Protein AF-A0AAP4R5R5-F1 (afdb_monomer_lite)

Radius of gyration: 29.79 Å; chains: 1; bounding box: 71×61×52 Å

Structure (mmCIF, N/CA/C/O backbone):
data_AF-A0AAP4R5R5-F1
#
_entry.id   AF-A0AAP4R5R5-F1
#
loop_
_atom_site.group_PDB
_atom_site.id
_atom_site.type_symbol
_atom_site.label_atom_id
_atom_site.label_alt_id
_atom_site.label_comp_id
_atom_site.label_asym_id
_atom_site.label_entity_id
_atom_site.label_seq_id
_atom_site.pdbx_PDB_ins_code
_atom_site.Cartn_x
_atom_site.Cartn_y
_atom_site.Cartn_z
_atom_site.occupancy
_atom_site.B_iso_or_equiv
_atom_site.auth_seq_id
_atom_site.auth_comp_id
_atom_site.auth_asym_id
_atom_site.auth_atom_id
_atom_site.pdbx_PDB_model_num
ATOM 1 N N . MET A 1 1 ? 55.656 46.951 34.287 1.00 38.31 1 MET A N 1
ATOM 2 C CA . MET A 1 1 ? 54.224 46.730 33.989 1.00 38.31 1 MET A CA 1
ATOM 3 C C . MET A 1 1 ? 54.117 46.378 32.509 1.00 38.31 1 MET A C 1
ATOM 5 O O . MET A 1 1 ? 54.211 47.266 31.673 1.00 38.31 1 MET A O 1
ATOM 9 N N . LEU A 1 2 ? 54.107 45.083 32.179 1.00 35.69 2 LEU A N 1
ATOM 10 C CA . LEU A 1 2 ? 54.197 44.587 30.799 1.00 35.69 2 LEU A CA 1
ATOM 11 C C . LEU A 1 2 ? 52.818 44.633 30.130 1.00 35.69 2 LEU A C 1
ATOM 13 O O . LEU A 1 2 ? 51.848 44.110 30.672 1.00 35.69 2 LEU A O 1
ATOM 17 N N . ARG A 1 3 ? 52.743 45.271 28.960 1.00 40.34 3 ARG A N 1
ATOM 18 C CA . ARG A 1 3 ? 51.546 45.372 28.121 1.00 40.34 3 ARG A CA 1
ATOM 19 C C . ARG A 1 3 ? 51.695 44.371 26.969 1.00 40.34 3 ARG A C 1
ATOM 21 O O . ARG A 1 3 ? 52.475 44.616 26.060 1.00 40.34 3 ARG A O 1
ATOM 28 N N . PHE A 1 4 ? 50.962 43.262 27.015 1.00 51.53 4 PHE A N 1
ATOM 29 C CA . PHE A 1 4 ? 50.678 42.433 25.834 1.00 51.53 4 PHE A CA 1
ATOM 30 C C . PHE A 1 4 ? 49.402 42.964 25.166 1.00 51.53 4 PHE A C 1
ATOM 32 O O . PHE A 1 4 ? 48.465 43.322 25.887 1.00 51.53 4 PHE A O 1
ATOM 39 N N . PRO A 1 5 ? 49.346 43.055 23.822 1.00 48.19 5 PRO A N 1
ATOM 40 C CA . PRO A 1 5 ? 48.395 42.183 23.121 1.00 48.19 5 PRO A CA 1
ATOM 41 C C . PRO A 1 5 ? 48.791 41.848 21.662 1.00 48.19 5 PRO A C 1
ATOM 43 O O . PRO A 1 5 ? 48.679 42.686 20.777 1.00 48.19 5 PRO A O 1
ATOM 46 N N . GLU A 1 6 ? 49.104 40.581 21.386 1.00 55.53 6 GLU A N 1
ATOM 47 C CA . GLU A 1 6 ? 49.199 39.996 20.031 1.00 55.53 6 GLU A CA 1
ATOM 48 C C . GLU A 1 6 ? 48.144 38.877 19.893 1.00 55.53 6 GLU A C 1
ATOM 50 O O . GLU A 1 6 ? 48.441 37.727 19.595 1.00 55.53 6 GLU A O 1
ATOM 55 N N . TYR A 1 7 ? 46.879 39.178 20.213 1.00 48.09 7 TYR A N 1
ATOM 56 C CA . TYR A 1 7 ? 45.792 38.177 20.187 1.00 48.09 7 TYR A CA 1
ATOM 57 C C . TYR A 1 7 ? 44.825 38.336 19.002 1.00 48.09 7 TYR A C 1
ATOM 59 O O . TYR A 1 7 ? 43.918 37.524 18.820 1.00 48.09 7 TYR A O 1
ATOM 67 N N . ARG A 1 8 ? 44.989 39.376 18.171 1.00 53.00 8 ARG A N 1
A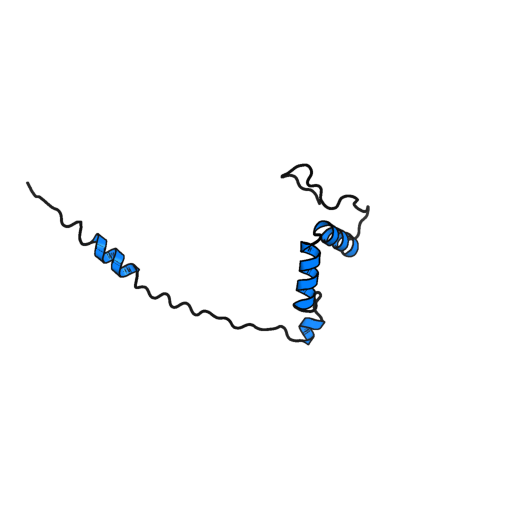TOM 68 C CA . ARG A 1 8 ? 44.029 39.694 17.097 1.00 53.00 8 ARG A CA 1
ATOM 69 C C . ARG A 1 8 ? 44.373 39.061 15.740 1.00 53.00 8 ARG A C 1
ATOM 71 O O . ARG A 1 8 ? 43.459 38.852 14.949 1.00 53.00 8 ARG A O 1
ATOM 78 N N . GLN A 1 9 ? 45.633 38.711 15.474 1.00 51.59 9 GLN A N 1
ATOM 79 C CA . GLN A 1 9 ? 46.047 38.204 14.155 1.00 51.59 9 GLN A CA 1
ATOM 80 C C . GLN A 1 9 ? 45.864 36.681 14.000 1.00 51.59 9 GLN A C 1
ATOM 82 O O . GLN A 1 9 ? 45.291 36.232 13.010 1.00 51.59 9 GLN A O 1
ATOM 87 N N . ALA A 1 10 ? 46.172 35.885 15.031 1.00 50.88 10 ALA A N 1
ATOM 88 C CA . ALA A 1 10 ? 46.074 34.417 14.970 1.00 50.88 10 ALA A CA 1
ATOM 89 C C . ALA A 1 10 ? 44.638 33.862 14.810 1.00 50.88 10 ALA A C 1
ATOM 91 O O . ALA A 1 10 ? 44.448 32.707 14.422 1.00 50.88 10 ALA A O 1
ATOM 92 N N . SER A 1 11 ? 43.614 34.664 15.126 1.00 51.91 11 SER A N 1
ATOM 93 C CA . SER A 1 11 ? 42.205 34.261 14.985 1.00 51.91 11 SER A CA 1
ATOM 94 C C . SER A 1 11 ? 41.670 34.412 13.556 1.00 51.91 11 SER A C 1
ATOM 96 O O . SER A 1 11 ? 40.666 33.782 13.226 1.00 51.91 11 SER A O 1
ATOM 98 N N . GLN A 1 12 ? 42.320 35.222 12.712 1.00 48.91 12 GLN A N 1
ATOM 99 C CA . GLN A 1 12 ? 41.898 35.439 11.323 1.00 48.91 12 GLN A CA 1
ATOM 100 C C . GLN A 1 12 ? 42.516 34.394 10.376 1.00 48.91 12 GLN A C 1
ATOM 102 O O . GLN A 1 12 ? 41.798 33.803 9.576 1.00 48.91 12 GLN A O 1
ATOM 107 N N . GLU A 1 13 ? 43.790 34.027 10.561 1.00 50.84 13 GLU A N 1
ATOM 108 C CA . GLU A 1 13 ? 44.463 32.996 9.741 1.00 50.84 13 GLU A CA 1
ATOM 109 C C . GLU A 1 13 ? 43.831 31.596 9.856 1.00 50.84 13 GLU A C 1
ATOM 111 O O . GLU A 1 13 ? 43.757 30.842 8.880 1.00 50.84 13 GLU A O 1
ATOM 116 N N . ARG A 1 14 ? 43.305 31.237 11.038 1.00 54.72 14 ARG A N 1
ATOM 117 C CA . ARG A 1 14 ? 42.621 29.945 11.239 1.00 54.72 14 ARG A CA 1
ATOM 118 C C . ARG A 1 14 ? 41.263 29.863 10.542 1.00 54.72 14 ARG A C 1
ATOM 120 O O . ARG A 1 14 ? 40.800 28.756 10.272 1.00 54.72 14 ARG A O 1
ATOM 127 N N . LYS A 1 15 ? 40.614 31.002 10.276 1.00 48.22 15 LYS A N 1
ATOM 128 C CA . LYS A 1 15 ? 39.341 31.041 9.542 1.00 48.22 15 LYS A CA 1
ATOM 129 C C . LYS A 1 15 ? 39.561 30.906 8.038 1.00 48.22 15 LYS A C 1
ATOM 131 O O . LYS A 1 15 ? 38.838 30.139 7.410 1.00 48.22 15 LYS A O 1
ATOM 136 N N . GLU A 1 16 ? 40.600 31.544 7.503 1.00 50.59 16 GLU A N 1
ATOM 137 C CA . GLU A 1 16 ? 40.958 31.470 6.079 1.00 50.59 16 GLU A CA 1
ATOM 138 C C . GLU A 1 16 ? 41.333 30.035 5.656 1.00 50.59 16 GLU A C 1
ATOM 140 O O . GLU A 1 16 ? 40.881 29.528 4.632 1.00 50.59 16 GLU A O 1
ATOM 145 N N . THR A 1 17 ? 42.080 29.321 6.507 1.00 49.84 17 THR A N 1
ATOM 146 C CA . THR A 1 17 ? 42.596 27.972 6.197 1.00 49.84 17 THR A CA 1
ATOM 147 C C . THR A 1 17 ? 41.502 26.889 6.165 1.00 49.84 17 THR A C 1
ATOM 149 O O . THR A 1 17 ? 41.691 25.827 5.576 1.00 49.84 17 THR A O 1
ATOM 152 N N . ARG A 1 18 ? 40.333 27.122 6.784 1.00 57.81 18 ARG A N 1
ATOM 153 C CA . ARG A 1 18 ? 39.244 26.126 6.830 1.00 57.81 18 ARG A CA 1
ATOM 154 C C . ARG A 1 18 ? 38.313 26.189 5.614 1.00 57.81 18 ARG A C 1
ATOM 156 O O . ARG A 1 18 ? 37.624 25.209 5.350 1.00 57.81 18 ARG A O 1
ATOM 163 N N . LEU A 1 19 ? 38.301 27.301 4.876 1.00 57.19 19 LEU A N 1
ATOM 164 C CA . LEU A 1 19 ? 37.422 27.501 3.715 1.00 57.19 19 LEU A CA 1
ATOM 165 C C . LEU A 1 19 ? 37.955 26.858 2.422 1.00 57.19 19 LEU A C 1
ATOM 167 O O . LEU A 1 19 ? 37.201 26.712 1.468 1.00 57.19 19 LEU A O 1
ATOM 171 N N . SER A 1 20 ? 39.222 26.431 2.390 1.00 57.41 20 SER A N 1
ATOM 172 C CA . SER A 1 20 ? 39.873 25.863 1.198 1.00 57.41 20 SER A CA 1
ATOM 173 C C . SER A 1 20 ? 40.065 24.343 1.238 1.00 57.41 20 SER A C 1
ATOM 175 O O . SER A 1 20 ? 40.782 23.784 0.406 1.00 57.41 20 SER A O 1
ATOM 177 N N . LYS A 1 21 ? 39.404 23.632 2.162 1.00 58.44 21 LYS A N 1
ATOM 178 C CA . LYS A 1 21 ? 39.322 22.170 2.085 1.00 58.44 21 LYS A CA 1
ATOM 179 C C . LYS A 1 21 ? 38.330 21.810 0.977 1.00 58.44 21 LYS A C 1
ATOM 181 O O . LYS A 1 21 ? 37.130 21.759 1.205 1.00 58.44 21 LYS A O 1
ATOM 186 N N . ILE A 1 22 ? 38.846 21.641 -0.237 1.00 62.38 22 ILE A N 1
ATOM 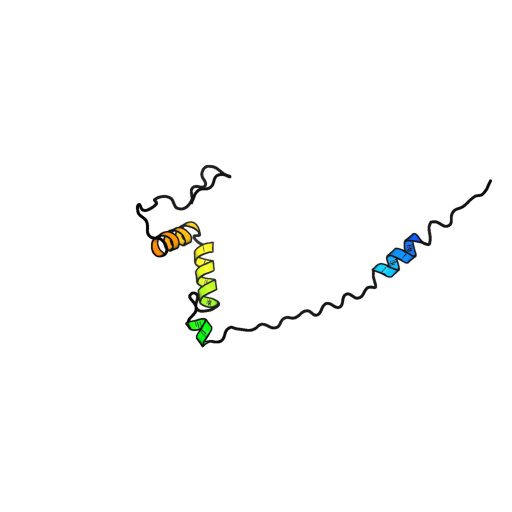187 C CA . ILE A 1 22 ? 38.095 21.237 -1.430 1.00 62.38 22 ILE A CA 1
ATOM 188 C C . ILE A 1 22 ? 37.419 19.887 -1.149 1.00 62.38 22 ILE A C 1
ATOM 190 O O . ILE A 1 22 ? 38.060 18.838 -1.203 1.00 62.38 22 ILE A O 1
ATOM 194 N N . GLU A 1 23 ? 36.124 19.903 -0.846 1.00 66.06 23 GLU A N 1
ATOM 195 C CA . GLU A 1 23 ? 35.287 18.703 -0.839 1.00 66.06 23 GLU A CA 1
ATOM 196 C C . GLU A 1 23 ? 34.770 18.481 -2.263 1.00 66.06 23 GLU A C 1
ATOM 198 O O . GLU A 1 23 ? 33.671 18.882 -2.635 1.00 66.06 23 GLU A O 1
ATOM 203 N N . SER A 1 24 ? 35.613 17.879 -3.103 1.00 65.94 24 SER A N 1
ATOM 204 C CA . SER A 1 24 ? 35.174 17.345 -4.393 1.00 65.94 24 SER A CA 1
ATOM 205 C C . SER A 1 24 ? 34.418 16.044 -4.132 1.00 65.94 24 SER A C 1
ATOM 207 O O . SER A 1 24 ? 35.017 14.975 -4.018 1.00 65.94 24 SER A O 1
ATOM 209 N N . VAL A 1 25 ? 33.100 16.138 -3.961 1.00 71.50 25 VAL A N 1
ATOM 210 C CA . VAL A 1 25 ? 32.222 14.967 -3.874 1.00 71.50 25 VAL A CA 1
ATOM 211 C C . VAL A 1 25 ? 31.728 14.649 -5.284 1.00 71.50 25 VAL A C 1
ATOM 213 O O . VAL A 1 25 ? 31.060 15.464 -5.925 1.00 71.50 25 VAL A O 1
ATOM 216 N N . LEU A 1 26 ? 32.076 13.464 -5.790 1.00 80.94 26 LEU A N 1
ATOM 217 C CA . LEU A 1 26 ? 31.540 12.950 -7.050 1.00 80.94 26 LEU A CA 1
ATOM 218 C C . LEU A 1 26 ? 30.022 12.773 -6.919 1.00 80.94 26 LEU A C 1
ATOM 220 O O . LEU A 1 26 ? 29.551 12.018 -6.072 1.00 80.94 26 LEU A O 1
ATOM 224 N N . HIS A 1 27 ? 29.266 13.469 -7.769 1.00 76.56 27 HIS A N 1
ATOM 225 C CA . HIS A 1 27 ? 27.817 13.317 -7.865 1.00 76.56 27 HIS A CA 1
ATOM 226 C C . HIS A 1 27 ? 27.500 12.243 -8.909 1.00 76.56 27 HIS A C 1
ATOM 228 O O . HIS A 1 27 ? 27.517 12.485 -10.114 1.00 76.56 27 HIS A O 1
ATOM 234 N N . GLU A 1 28 ? 27.254 11.033 -8.427 1.00 82.19 28 GLU A N 1
ATOM 235 C CA . GLU A 1 28 ? 26.871 9.875 -9.230 1.00 82.19 28 GLU A CA 1
ATOM 236 C C . GLU A 1 28 ? 25.360 9.914 -9.536 1.00 82.19 28 GLU A C 1
ATOM 238 O O . GLU A 1 28 ? 24.544 9.789 -8.627 1.00 82.19 28 GLU A O 1
ATOM 243 N N . THR A 1 29 ? 24.974 10.063 -10.810 1.00 89.44 29 THR A N 1
ATOM 244 C CA . THR A 1 29 ? 23.558 10.129 -11.249 1.00 89.44 29 THR A CA 1
ATOM 245 C C . THR A 1 29 ? 23.093 8.906 -12.043 1.00 89.44 29 THR A C 1
ATOM 247 O O . THR A 1 29 ? 21.995 8.908 -12.605 1.00 89.44 29 THR A O 1
ATOM 250 N N . ARG A 1 30 ? 23.919 7.854 -12.124 1.00 93.25 30 ARG A N 1
ATOM 251 C CA . ARG A 1 30 ? 23.588 6.642 -12.884 1.00 93.25 30 ARG A CA 1
ATOM 252 C C . ARG A 1 30 ? 22.338 5.974 -12.309 1.00 93.25 30 ARG A C 1
ATOM 254 O O . ARG A 1 30 ? 22.253 5.718 -11.113 1.00 93.25 30 ARG A O 1
ATOM 261 N N . GLN A 1 31 ? 21.392 5.664 -13.189 1.00 89.88 31 GLN A N 1
ATOM 262 C CA . GLN A 1 31 ? 20.187 4.906 -12.872 1.00 89.88 31 GLN A CA 1
ATOM 263 C C . GLN A 1 31 ? 20.269 3.540 -13.547 1.00 89.88 31 GLN A C 1
ATOM 265 O O . GLN A 1 31 ? 20.654 3.440 -14.712 1.00 89.88 31 GLN A O 1
ATOM 270 N N . PH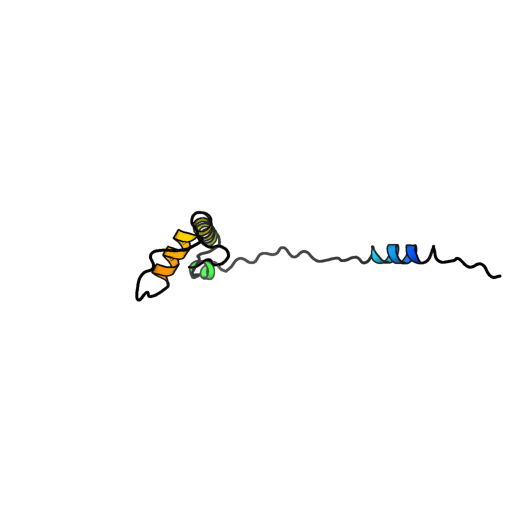E A 1 32 ? 19.892 2.496 -12.817 1.00 90.50 32 PHE A N 1
ATOM 271 C CA . PHE A 1 32 ? 19.878 1.125 -13.312 1.00 90.50 32 PHE A CA 1
ATOM 272 C C . PHE A 1 32 ? 18.447 0.608 -13.244 1.00 90.50 32 PHE A C 1
ATOM 274 O O . PHE A 1 32 ? 17.938 0.316 -12.163 1.00 90.50 32 PHE A O 1
ATOM 281 N N . ALA A 1 33 ? 17.783 0.545 -14.397 1.00 90.62 33 ALA A N 1
ATOM 282 C CA . ALA A 1 33 ? 16.441 -0.011 -14.479 1.00 90.62 33 ALA A CA 1
ATOM 283 C C . ALA A 1 33 ? 16.473 -1.527 -14.212 1.00 90.62 33 ALA A C 1
ATOM 285 O O . ALA A 1 33 ? 17.442 -2.194 -14.600 1.00 90.62 33 ALA A O 1
ATOM 286 N N . PRO A 1 34 ? 15.433 -2.089 -13.570 1.00 92.19 34 PRO A N 1
ATOM 287 C CA . PRO A 1 34 ? 15.311 -3.533 -13.451 1.00 92.19 34 PRO A CA 1
ATOM 288 C C . PRO A 1 34 ? 15.225 -4.174 -14.849 1.00 92.19 34 PRO A C 1
ATOM 290 O O . PRO A 1 34 ? 14.682 -3.571 -15.776 1.00 92.19 34 PRO A O 1
ATOM 293 N N . PRO A 1 35 ? 15.730 -5.406 -15.031 1.00 94.88 35 PRO A N 1
ATOM 294 C CA . PRO A 1 35 ? 15.501 -6.152 -16.263 1.00 94.88 35 PRO A CA 1
ATOM 295 C C . PRO A 1 35 ? 13.999 -6.331 -16.527 1.00 94.88 35 PRO A C 1
ATOM 297 O O . PRO A 1 35 ? 13.246 -6.626 -15.600 1.00 94.88 35 PRO A O 1
ATOM 300 N N . ALA A 1 36 ? 13.569 -6.248 -17.790 1.00 93.69 36 ALA A N 1
ATOM 301 C CA . ALA A 1 36 ? 12.147 -6.292 -18.157 1.00 93.69 36 ALA A CA 1
ATOM 302 C C . ALA A 1 36 ? 11.407 -7.543 -17.640 1.00 93.69 36 ALA A C 1
ATOM 304 O O 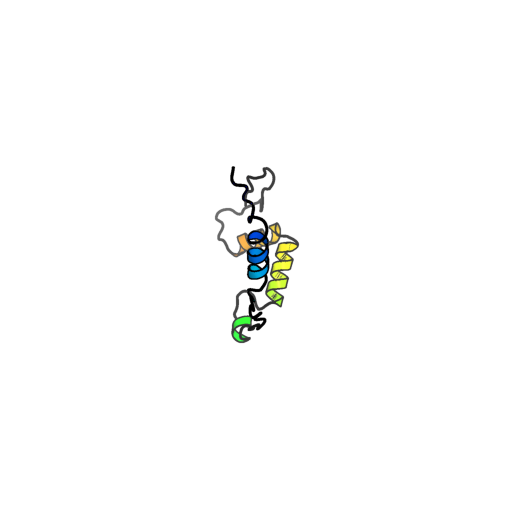. ALA A 1 36 ? 10.260 -7.458 -17.212 1.00 93.69 36 ALA A O 1
ATOM 305 N N . ALA A 1 37 ? 12.072 -8.703 -17.627 1.00 94.50 37 ALA A N 1
ATOM 306 C CA . ALA A 1 37 ? 11.493 -9.934 -17.086 1.00 94.50 37 ALA A CA 1
ATOM 307 C C . ALA A 1 37 ? 11.217 -9.839 -15.574 1.00 94.50 37 ALA A C 1
ATOM 309 O O . ALA A 1 37 ? 10.208 -10.350 -15.095 1.00 94.50 37 ALA A O 1
ATOM 310 N N . LEU A 1 38 ? 12.096 -9.163 -14.827 1.00 93.88 38 LEU A N 1
ATOM 311 C CA . LEU A 1 38 ? 11.921 -8.940 -13.394 1.00 93.88 38 LEU A CA 1
ATOM 312 C C . LEU A 1 38 ? 10.820 -7.911 -13.128 1.00 93.88 38 LEU A C 1
ATOM 314 O O . LEU A 1 38 ? 10.023 -8.102 -12.218 1.00 93.88 38 LEU A O 1
ATOM 318 N N . GLU A 1 39 ? 10.740 -6.859 -13.944 1.00 94.88 39 GLU A N 1
ATOM 319 C CA . GLU A 1 39 ? 9.665 -5.866 -13.861 1.00 94.88 39 GLU A CA 1
ATOM 320 C C . GLU A 1 39 ? 8.284 -6.504 -14.065 1.00 94.88 39 GLU A C 1
ATOM 322 O O . GLU A 1 39 ? 7.363 -6.229 -13.304 1.00 94.88 39 GLU A O 1
ATOM 327 N N . GLN A 1 40 ? 8.141 -7.403 -15.039 1.00 93.06 40 GLN A N 1
ATOM 328 C CA . GLN A 1 40 ? 6.869 -8.080 -15.318 1.00 93.06 40 GLN A CA 1
ATOM 329 C C . GLN A 1 40 ? 6.467 -9.082 -14.229 1.00 93.06 40 GLN A C 1
ATOM 331 O O . GLN A 1 40 ? 5.279 -9.240 -13.960 1.00 93.06 40 GLN A O 1
ATOM 336 N N . ALA A 1 41 ? 7.438 -9.755 -13.606 1.00 94.75 41 ALA A N 1
ATOM 337 C CA . ALA A 1 41 ? 7.192 -10.762 -12.573 1.00 94.75 41 ALA A CA 1
ATOM 338 C C . ALA A 1 41 ? 7.030 -10.177 -11.156 1.00 94.75 41 ALA A C 1
ATOM 340 O O . ALA A 1 41 ? 6.671 -10.905 -10.230 1.00 94.75 41 ALA A O 1
ATOM 341 N N . ALA A 1 42 ? 7.324 -8.891 -10.962 1.00 95.31 42 ALA A N 1
ATOM 342 C CA . ALA A 1 42 ? 7.183 -8.232 -9.672 1.00 95.31 42 ALA A CA 1
ATOM 343 C C . ALA A 1 42 ? 5.706 -8.045 -9.289 1.00 95.31 42 ALA A C 1
ATOM 345 O O . ALA A 1 42 ? 4.854 -7.811 -10.143 1.00 95.31 42 ALA A O 1
ATOM 346 N N . THR A 1 43 ? 5.417 -8.047 -7.983 1.00 95.12 43 THR A N 1
ATOM 347 C CA . THR A 1 43 ? 4.083 -7.732 -7.434 1.00 95.12 43 THR A CA 1
ATOM 348 C C . THR A 1 43 ? 3.562 -6.375 -7.909 1.00 95.12 43 THR A C 1
ATOM 350 O O . THR A 1 43 ? 2.363 -6.194 -8.090 1.00 95.12 43 THR A O 1
ATOM 353 N N . ILE A 1 44 ? 4.470 -5.419 -8.113 1.00 95.50 44 ILE A N 1
ATOM 354 C CA . ILE A 1 44 ? 4.173 -4.121 -8.707 1.00 95.50 44 ILE A CA 1
ATOM 355 C C . ILE A 1 44 ? 4.965 -4.044 -10.007 1.00 95.50 44 ILE A C 1
ATOM 357 O O . ILE A 1 44 ? 6.193 -3.932 -9.980 1.00 95.50 44 ILE A O 1
ATOM 361 N N . SER A 1 45 ? 4.261 -4.123 -11.135 1.00 95.12 45 SER A N 1
ATOM 362 C CA . SER A 1 45 ? 4.870 -4.212 -12.463 1.00 95.12 45 SER A CA 1
ATOM 363 C C . SER A 1 45 ? 5.399 -2.858 -12.943 1.00 95.12 45 SER A C 1
ATOM 365 O O . SER A 1 45 ? 4.800 -2.187 -13.785 1.00 95.12 45 SER A O 1
ATOM 367 N N . GLY A 1 46 ? 6.518 -2.436 -12.360 1.00 94.12 46 GLY A N 1
ATOM 368 C CA . GLY A 1 46 ? 7.252 -1.244 -12.766 1.00 94.12 46 GLY A CA 1
ATOM 369 C C . GLY A 1 46 ? 6.720 0.076 -12.217 1.00 94.12 46 GLY A C 1
ATOM 370 O O . GLY A 1 46 ? 5.773 0.152 -11.429 1.00 94.12 46 GLY A O 1
ATOM 371 N N . MET A 1 47 ? 7.368 1.159 -12.648 1.00 94.44 47 MET A N 1
ATOM 372 C CA . MET A 1 47 ? 7.069 2.508 -12.160 1.00 94.44 47 MET A CA 1
ATOM 373 C C . MET A 1 47 ? 5.657 3.008 -12.492 1.00 94.44 47 MET A C 1
ATOM 375 O O . MET A 1 47 ? 5.092 3.697 -11.643 1.00 94.44 47 MET A O 1
ATOM 379 N N . PRO A 1 48 ? 5.051 2.704 -13.659 1.00 95.00 48 PRO A N 1
ATOM 380 C CA . PRO A 1 48 ? 3.667 3.096 -13.920 1.00 95.00 48 PRO A CA 1
ATOM 381 C C . PRO A 1 48 ? 2.684 2.474 -12.920 1.00 95.00 48 PRO A C 1
ATOM 383 O O . PRO A 1 48 ? 1.859 3.193 -12.359 1.00 95.00 48 PRO A O 1
ATOM 386 N N . ALA A 1 49 ? 2.822 1.173 -12.634 1.00 95.88 49 ALA A N 1
ATOM 387 C CA . ALA A 1 49 ? 1.985 0.475 -11.659 1.00 95.88 49 ALA A CA 1
ATOM 388 C C . ALA A 1 49 ? 2.191 1.025 -10.240 1.00 95.88 49 ALA A C 1
ATOM 390 O O . ALA A 1 49 ? 1.223 1.290 -9.533 1.00 95.88 49 ALA A O 1
ATOM 391 N N . TYR A 1 50 ? 3.445 1.284 -9.853 1.00 96.44 50 TYR A N 1
ATOM 392 C CA . TYR A 1 50 ? 3.759 1.921 -8.573 1.00 96.44 50 TYR A CA 1
ATOM 393 C C . TYR A 1 50 ? 3.099 3.297 -8.434 1.00 96.44 50 TYR A C 1
ATOM 395 O O . TYR A 1 50 ? 2.490 3.587 -7.410 1.00 96.44 50 TYR A O 1
ATOM 403 N N . ARG A 1 51 ? 3.197 4.150 -9.462 1.00 97.75 51 ARG A N 1
ATOM 404 C CA . ARG A 1 51 ? 2.603 5.495 -9.427 1.00 97.75 51 ARG A CA 1
ATOM 405 C C . ARG A 1 51 ? 1.083 5.442 -9.333 1.00 97.75 51 ARG A C 1
ATOM 407 O O . ARG A 1 51 ? 0.516 6.252 -8.614 1.00 97.75 51 ARG A O 1
ATOM 414 N N . ALA A 1 52 ? 0.442 4.500 -10.024 1.00 96.69 52 ALA A N 1
ATOM 415 C CA . ALA A 1 52 ? -0.997 4.291 -9.911 1.00 96.69 52 ALA A CA 1
ATOM 416 C C . ALA A 1 52 ? -1.397 3.861 -8.489 1.00 96.69 52 ALA A C 1
ATOM 418 O O . ALA A 1 52 ? -2.315 4.442 -7.920 1.00 96.69 52 ALA A O 1
ATOM 419 N N . LEU A 1 53 ? -0.661 2.916 -7.892 1.00 96.75 53 LEU A N 1
ATOM 420 C CA . LEU A 1 53 ? -0.886 2.460 -6.516 1.00 96.75 53 LEU A CA 1
ATOM 421 C C . LEU A 1 53 ? -0.681 3.589 -5.493 1.00 96.75 53 LEU A C 1
ATOM 423 O O . LEU A 1 53 ? -1.481 3.759 -4.580 1.00 96.75 53 LEU A O 1
ATOM 427 N N . ALA A 1 54 ? 0.378 4.385 -5.657 1.00 97.44 54 ALA A N 1
ATOM 428 C CA . ALA A 1 54 ? 0.650 5.531 -4.796 1.00 97.44 54 ALA A CA 1
ATOM 429 C C . ALA A 1 54 ? -0.439 6.607 -4.926 1.00 97.44 54 ALA A C 1
ATOM 431 O O . ALA A 1 54 ? -0.877 7.152 -3.920 1.00 97.44 54 ALA A O 1
ATOM 432 N N . ALA A 1 55 ? -0.915 6.870 -6.146 1.00 97.62 55 ALA A N 1
ATOM 433 C CA . ALA A 1 55 ? -2.010 7.805 -6.376 1.00 97.62 55 ALA A CA 1
ATOM 434 C C . ALA A 1 55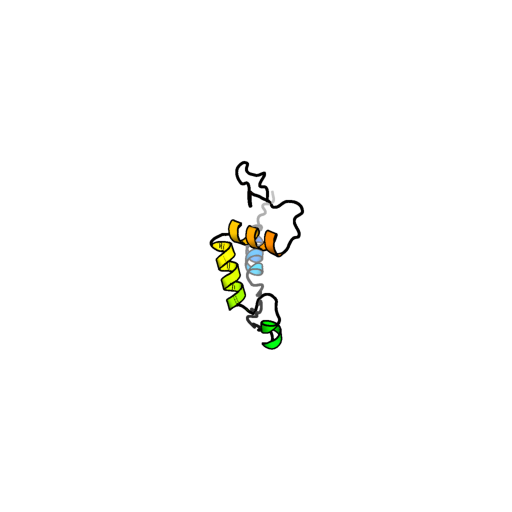 ? -3.336 7.312 -5.771 1.00 97.62 55 ALA A C 1
ATOM 436 O O . ALA A 1 55 ? -4.105 8.127 -5.275 1.00 97.62 55 ALA A O 1
ATOM 437 N N . GLU A 1 56 ? -3.619 6.005 -5.784 1.00 96.31 56 GLU A N 1
ATOM 438 C CA . GLU A 1 56 ? -4.771 5.436 -5.065 1.00 96.31 56 GLU A CA 1
ATOM 439 C C . GLU A 1 56 ? -4.673 5.748 -3.566 1.00 96.31 56 GLU A C 1
ATOM 441 O O . GLU A 1 56 ? -5.598 6.326 -3.001 1.00 96.31 56 GLU A O 1
ATOM 446 N N . ALA A 1 57 ? -3.526 5.441 -2.954 1.00 96.88 57 ALA A N 1
ATOM 447 C CA . ALA A 1 57 ? -3.296 5.677 -1.532 1.00 96.88 57 ALA A CA 1
ATOM 448 C C . ALA A 1 57 ? -3.338 7.165 -1.152 1.00 96.88 57 ALA A C 1
ATOM 450 O O . ALA A 1 57 ? -3.800 7.503 -0.070 1.00 96.88 57 ALA A O 1
ATOM 451 N N . GLU A 1 58 ? -2.863 8.062 -2.017 1.00 97.25 58 GLU A N 1
ATOM 452 C CA . GLU A 1 58 ? -2.873 9.503 -1.747 1.00 97.25 58 GLU A CA 1
ATOM 453 C C . GLU A 1 58 ? -4.271 10.121 -1.892 1.00 97.25 58 GLU A C 1
ATOM 455 O O . GLU A 1 58 ? -4.619 11.036 -1.149 1.00 97.25 58 GLU A O 1
ATOM 460 N N . ASN A 1 59 ? -5.092 9.602 -2.811 1.00 97.25 59 ASN A N 1
ATOM 461 C CA . ASN A 1 59 ? -6.460 10.080 -3.007 1.00 97.25 59 ASN A CA 1
ATOM 462 C C . ASN A 1 59 ? -7.440 9.545 -1.949 1.00 97.25 59 ASN A C 1
ATOM 464 O O . ASN A 1 59 ? -8.350 10.271 -1.553 1.00 97.25 59 ASN A O 1
ATOM 468 N N . ASP A 1 60 ? -7.284 8.289 -1.519 1.00 96.94 60 ASP A N 1
ATOM 469 C CA . ASP A 1 60 ? -8.145 7.640 -0.523 1.00 96.94 60 ASP A CA 1
ATOM 470 C C . ASP A 1 60 ? -7.344 6.622 0.302 1.00 96.94 60 ASP A C 1
ATOM 472 O O . ASP A 1 60 ? -7.338 5.415 0.041 1.00 96.94 60 ASP A O 1
ATOM 476 N N . TYR A 1 61 ? -6.634 7.125 1.310 1.00 95.75 61 TYR A N 1
ATOM 477 C CA . TYR A 1 61 ? -5.750 6.303 2.130 1.00 95.75 61 TYR A CA 1
ATOM 478 C C . TYR A 1 61 ? -6.524 5.298 3.003 1.00 95.75 61 TYR A C 1
ATOM 480 O O . TYR A 1 61 ? -6.053 4.177 3.208 1.00 95.75 61 TYR A O 1
ATOM 488 N N . GLU A 1 62 ? -7.717 5.657 3.491 1.00 96.31 62 GLU A N 1
ATOM 489 C CA . GLU A 1 62 ? -8.572 4.736 4.243 1.00 96.31 62 GLU A CA 1
ATOM 490 C C . GLU A 1 62 ? -9.091 3.623 3.328 1.00 96.31 62 GLU A C 1
ATOM 492 O O . GLU A 1 62 ? -8.922 2.442 3.633 1.00 96.31 62 GLU A O 1
ATOM 497 N N . GLY A 1 63 ? -9.664 3.959 2.170 1.00 97.06 63 GLY A N 1
ATOM 498 C CA . GLY A 1 63 ? -10.140 2.967 1.206 1.00 97.06 63 GLY A CA 1
ATOM 499 C C . GLY A 1 63 ? -9.033 2.021 0.743 1.00 97.06 63 GLY A C 1
ATOM 500 O O . GLY A 1 63 ? -9.235 0.801 0.718 1.00 97.06 63 GLY A O 1
ATOM 501 N N . PHE A 1 64 ? -7.843 2.563 0.474 1.00 97.62 64 PHE A N 1
ATOM 502 C CA . PHE A 1 64 ? -6.647 1.801 0.124 1.00 97.62 64 PHE A CA 1
ATOM 503 C C . PHE A 1 64 ? -6.299 0.750 1.187 1.00 97.62 64 PHE A C 1
ATOM 505 O O . PHE A 1 64 ? -6.211 -0.447 0.885 1.00 97.62 64 PHE A O 1
ATOM 512 N N . TRP A 1 65 ? -6.154 1.163 2.451 1.00 97.19 65 TRP A N 1
ATOM 513 C CA . TRP A 1 65 ? -5.814 0.235 3.532 1.00 97.19 65 TRP A CA 1
ATOM 514 C C . TRP A 1 65 ? -6.947 -0.737 3.845 1.00 97.19 65 TRP A C 1
ATOM 516 O O . TRP A 1 65 ? -6.689 -1.917 4.081 1.00 97.19 65 TRP A O 1
ATOM 526 N N . ALA A 1 66 ? -8.203 -0.295 3.779 1.00 97.50 66 ALA A N 1
ATOM 527 C CA . ALA A 1 66 ? -9.359 -1.154 3.992 1.00 97.50 66 ALA A CA 1
ATOM 528 C C . ALA A 1 66 ? -9.440 -2.279 2.955 1.00 97.50 66 ALA A C 1
ATOM 530 O O . ALA A 1 66 ? -9.749 -3.423 3.300 1.00 97.50 66 ALA A O 1
ATOM 531 N N . ARG A 1 67 ? -9.169 -1.964 1.683 1.00 97.25 67 ARG A N 1
ATOM 532 C CA . ARG A 1 67 ? -9.119 -2.944 0.595 1.00 97.25 67 ARG A CA 1
ATOM 533 C C . ARG A 1 67 ? -8.004 -3.958 0.839 1.00 97.25 67 ARG A C 1
ATOM 535 O O . ARG A 1 67 ? -8.284 -5.154 0.907 1.00 97.25 67 ARG A O 1
ATOM 542 N N . LEU A 1 68 ? -6.778 -3.487 1.071 1.00 96.88 68 LEU A N 1
ATOM 543 C CA . LEU A 1 68 ? -5.627 -4.358 1.327 1.00 96.88 68 LEU A CA 1
ATOM 544 C C . LEU A 1 68 ? -5.816 -5.238 2.566 1.00 96.88 68 LEU A C 1
ATOM 546 O O . LEU A 1 68 ? -5.475 -6.417 2.537 1.00 96.88 68 LEU A O 1
ATOM 550 N N . ALA A 1 69 ? -6.395 -4.705 3.640 1.00 97.12 69 ALA A N 1
ATOM 551 C CA . ALA A 1 69 ? -6.679 -5.465 4.850 1.00 97.12 69 ALA A CA 1
ATOM 552 C C . ALA A 1 69 ? -7.684 -6.597 4.592 1.00 97.12 69 ALA A C 1
ATOM 554 O O . ALA A 1 69 ? -7.530 -7.690 5.131 1.00 97.12 69 ALA A O 1
ATOM 555 N N . ARG A 1 70 ? -8.707 -6.364 3.762 1.00 96.75 70 ARG A N 1
ATOM 556 C CA . ARG A 1 70 ? -9.709 -7.384 3.406 1.00 96.75 70 A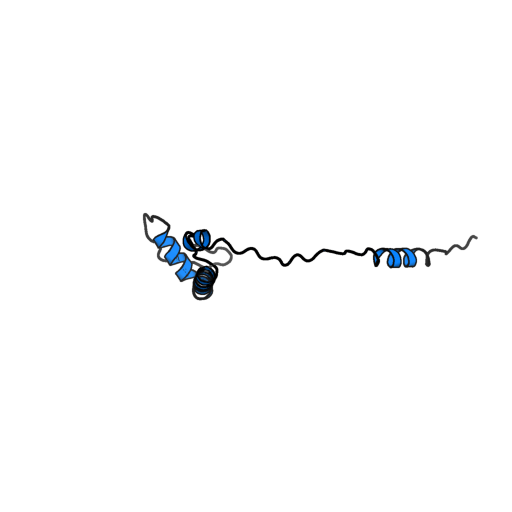RG A CA 1
ATOM 557 C C . ARG A 1 70 ? -9.171 -8.436 2.438 1.00 96.75 70 ARG A C 1
ATOM 559 O O . ARG A 1 70 ? -9.587 -9.585 2.521 1.00 96.75 70 ARG A O 1
ATOM 566 N N . GLU A 1 71 ? -8.274 -8.049 1.537 1.00 96.25 71 GLU A N 1
ATOM 567 C CA . GLU A 1 71 ? -7.669 -8.947 0.546 1.00 96.25 71 GLU A CA 1
ATOM 568 C C . GLU A 1 71 ? -6.515 -9.773 1.134 1.00 96.25 71 GLU A C 1
ATOM 570 O O . GLU A 1 71 ? -6.376 -10.955 0.829 1.00 96.25 71 GLU A O 1
ATOM 575 N N . GLY A 1 72 ? -5.679 -9.150 1.968 1.00 95.94 72 GLY A N 1
ATOM 576 C CA . GLY A 1 72 ? -4.422 -9.722 2.448 1.00 95.94 72 GLY A CA 1
ATOM 577 C C . GLY A 1 72 ? -4.506 -10.453 3.787 1.00 95.94 72 GLY A C 1
ATOM 578 O O . GLY A 1 72 ? -3.588 -11.205 4.114 1.00 95.94 72 GLY A O 1
ATOM 579 N N . LEU A 1 73 ? -5.571 -10.252 4.572 1.00 96.69 73 LEU A N 1
ATOM 580 C CA . LEU A 1 73 ? -5.717 -10.846 5.904 1.00 96.69 73 LEU A CA 1
ATOM 581 C C . LEU A 1 73 ? -6.985 -11.697 6.007 1.00 96.69 73 LEU A C 1
ATOM 583 O O . LEU A 1 73 ? -8.055 -11.334 5.521 1.00 96.69 73 LEU A O 1
ATOM 587 N N . ALA A 1 74 ? -6.876 -12.821 6.715 1.00 96.50 74 ALA A N 1
ATOM 588 C CA . ALA A 1 74 ? -8.021 -13.653 7.059 1.00 96.50 74 ALA A CA 1
ATOM 589 C C . ALA A 1 74 ? -8.669 -13.144 8.354 1.00 96.50 74 ALA A C 1
ATOM 591 O O . ALA A 1 74 ? -8.091 -13.236 9.438 1.00 96.50 74 ALA A O 1
ATOM 592 N N . TRP A 1 75 ? -9.891 -12.627 8.244 1.00 96.06 75 TRP A N 1
ATOM 593 C CA . TRP A 1 75 ? -10.624 -12.069 9.376 1.00 96.06 75 TRP A CA 1
ATOM 594 C C . TRP A 1 75 ? -11.574 -13.092 9.983 1.00 96.06 75 TRP A C 1
ATOM 596 O O . TRP A 1 75 ? -12.447 -13.622 9.302 1.00 96.06 75 TRP A O 1
ATOM 606 N N . HIS A 1 76 ? -11.475 -13.294 11.296 1.00 97.00 76 HIS A N 1
ATOM 607 C CA . HIS A 1 76 ? -12.525 -14.003 12.029 1.00 97.00 76 HIS A CA 1
ATOM 608 C C . HIS A 1 76 ? -13.813 -13.164 12.108 1.00 97.00 76 HIS A C 1
ATOM 610 O O . HIS A 1 76 ? -14.917 -13.682 11.969 1.00 97.00 76 HIS A O 1
ATOM 616 N N . LYS A 1 77 ? -13.675 -11.849 12.317 1.00 96.50 77 LYS A N 1
ATOM 617 C CA . LYS A 1 77 ? -14.773 -10.879 12.267 1.00 96.50 77 LYS A CA 1
ATOM 618 C C . LYS A 1 77 ? -14.334 -9.673 11.428 1.00 96.50 77 LYS A C 1
ATOM 620 O O . LYS A 1 77 ? -13.305 -9.090 11.763 1.00 96.50 77 LYS A O 1
ATOM 625 N N . PRO A 1 78 ? -15.089 -9.280 10.387 1.00 95.25 78 PRO A N 1
ATOM 626 C CA . PRO A 1 78 ? -14.780 -8.084 9.607 1.00 95.25 78 PRO A CA 1
ATOM 627 C C . PRO A 1 78 ? -14.842 -6.808 10.458 1.00 95.25 78 PRO A C 1
ATOM 629 O O . PRO A 1 78 ? -15.732 -6.663 11.302 1.00 95.25 78 PRO A O 1
ATOM 632 N N . PHE A 1 79 ? -13.920 -5.878 10.214 1.00 96.25 79 PHE A N 1
ATOM 633 C CA . PHE A 1 79 ? -13.949 -4.537 10.800 1.00 96.25 79 PHE A CA 1
ATOM 634 C C . PHE A 1 79 ? -14.980 -3.644 10.092 1.00 96.25 79 PHE A C 1
ATOM 636 O O . PHE A 1 79 ? -15.303 -3.841 8.916 1.00 96.25 79 PHE A O 1
ATOM 643 N N . THR A 1 80 ? -15.492 -2.647 10.814 1.00 95.12 80 THR A N 1
ATOM 644 C CA . THR A 1 80 ? -16.459 -1.659 10.299 1.00 95.12 80 THR A CA 1
ATOM 645 C C . THR A 1 80 ? -15.861 -0.267 10.133 1.00 95.12 80 THR A C 1
ATOM 647 O O . THR A 1 80 ? -16.299 0.471 9.259 1.00 95.12 80 THR A O 1
ATOM 650 N N . THR A 1 81 ? -14.867 0.072 10.950 1.00 96.06 81 THR A N 1
ATOM 651 C CA . THR A 1 81 ? -14.137 1.344 10.916 1.00 96.06 81 THR A CA 1
ATOM 652 C C . THR A 1 81 ? -12.721 1.052 10.445 1.00 96.06 81 THR A C 1
ATOM 654 O O . THR A 1 81 ? -12.150 0.063 10.897 1.00 96.06 81 THR A O 1
ATOM 657 N N . VAL A 1 82 ? -12.203 1.855 9.513 1.00 96.62 82 VAL A N 1
ATOM 658 C CA . VAL A 1 82 ? -10.855 1.681 8.949 1.00 96.62 82 VAL A CA 1
ATOM 659 C C . VAL A 1 82 ? -9.826 2.421 9.787 1.00 96.62 82 VAL A C 1
ATOM 661 O O . VAL A 1 82 ? -8.838 1.830 10.197 1.00 96.62 82 VAL A O 1
ATOM 664 N N . LEU A 1 83 ? -10.069 3.706 10.038 1.00 96.44 83 LEU A N 1
ATOM 665 C CA . LEU A 1 83 ? -9.264 4.529 10.920 1.00 96.44 83 LEU A CA 1
ATOM 666 C C . LEU A 1 83 ? -10.192 5.326 11.841 1.00 96.44 83 LEU A C 1
ATOM 668 O O . LEU A 1 83 ? -11.112 6.008 11.402 1.00 96.44 83 LEU A O 1
ATOM 672 N N . ASP A 1 84 ? -9.962 5.221 13.144 1.00 96.31 84 ASP A N 1
ATOM 673 C CA . ASP A 1 84 ? -10.582 6.071 14.155 1.00 96.31 84 ASP A CA 1
ATOM 674 C C . ASP A 1 84 ? -9.603 7.185 14.544 1.00 96.31 84 ASP A C 1
ATOM 676 O O . ASP A 1 84 ? -8.632 6.959 15.274 1.00 96.31 84 ASP A O 1
ATOM 680 N N . GLU A 1 85 ? -9.877 8.392 14.043 1.00 95.44 85 GLU A N 1
ATOM 681 C CA . GLU A 1 85 ? -9.132 9.624 14.335 1.00 95.44 85 GLU A CA 1
ATOM 682 C C . GLU A 1 85 ? -9.807 10.494 15.407 1.00 95.44 85 GLU A C 1
ATOM 684 O O . GLU A 1 85 ? -9.384 11.622 15.655 1.00 95.44 85 GLU A O 1
ATOM 689 N N . SER A 1 86 ? -10.867 10.006 16.060 1.00 96.50 86 SER A N 1
ATOM 690 C CA . SER A 1 86 ? -11.687 10.831 16.959 1.00 96.50 86 SER A CA 1
ATOM 691 C C . SER A 1 86 ? -10.965 11.293 18.232 1.00 96.50 86 SER A C 1
ATOM 693 O O . SER A 1 86 ? -11.416 12.238 18.882 1.00 96.50 86 SER A O 1
ATOM 695 N N . ASN A 1 87 ? -9.846 10.655 18.597 1.00 95.62 87 ASN A N 1
ATOM 696 C CA . ASN A 1 87 ? -9.101 10.938 19.825 1.00 95.62 87 ASN A CA 1
ATOM 697 C C . ASN A 1 87 ? -7.575 11.032 19.605 1.00 95.62 87 ASN A C 1
ATOM 699 O O . ASN A 1 87 ? -6.838 10.172 20.094 1.00 95.62 87 ASN A O 1
ATOM 703 N N . PRO A 1 88 ? -7.051 12.054 18.905 1.00 93.94 88 PRO A N 1
ATOM 704 C CA . PRO A 1 88 ? -5.607 12.243 18.763 1.00 93.94 88 PRO A CA 1
ATOM 705 C C . PRO A 1 88 ? -4.920 12.439 20.133 1.00 93.94 88 PRO A C 1
ATOM 707 O O . PRO A 1 88 ? -5.459 13.156 20.978 1.00 93.94 88 PRO A O 1
ATOM 710 N N . PRO A 1 89 ? -3.726 11.858 20.389 1.00 94.25 89 PRO A N 1
ATOM 711 C CA . PRO A 1 89 ? -2.872 11.090 19.473 1.00 94.25 89 PRO A CA 1
ATOM 712 C C . PRO A 1 89 ? -3.154 9.569 19.450 1.00 94.25 89 PRO A C 1
ATOM 714 O O . PRO A 1 89 ? -2.326 8.802 18.964 1.00 94.25 89 PRO A O 1
ATOM 717 N N . PHE A 1 90 ? -4.286 9.107 19.989 1.00 96.06 90 PHE A N 1
ATOM 718 C CA . PHE A 1 90 ? -4.654 7.691 20.135 1.00 96.06 90 PHE A CA 1
ATOM 719 C C . PHE A 1 90 ? -5.444 7.145 18.934 1.00 96.06 90 PHE A C 1
ATOM 721 O O . PHE A 1 90 ? -6.562 6.649 19.085 1.00 96.06 90 PHE A O 1
ATOM 728 N N . TYR A 1 91 ? -4.843 7.223 17.750 1.00 95.81 91 TYR A N 1
ATOM 729 C CA . TYR A 1 91 ? -5.396 6.674 16.511 1.00 95.81 91 TYR A CA 1
ATOM 730 C C . TYR A 1 91 ? -5.546 5.148 16.573 1.00 95.81 91 TYR A C 1
ATOM 732 O O . TYR A 1 91 ? -4.701 4.465 17.164 1.00 95.81 91 TYR A O 1
ATOM 740 N N . LYS A 1 92 ? -6.596 4.604 15.947 1.00 94.31 92 LYS A N 1
ATOM 741 C CA . LYS A 1 92 ? -6.820 3.149 15.861 1.00 94.31 92 LYS A CA 1
ATOM 742 C C . LYS A 1 92 ? -7.143 2.721 14.437 1.00 94.31 92 LYS A C 1
ATOM 744 O O . LYS A 1 92 ? -8.034 3.300 13.829 1.00 94.31 92 LYS A O 1
ATOM 749 N N . TRP A 1 93 ? -6.446 1.689 13.979 1.00 94.38 93 TRP A N 1
ATOM 750 C CA . TRP A 1 93 ? -6.712 0.967 12.737 1.00 94.38 93 TRP A CA 1
ATOM 751 C C . TRP A 1 93 ? -7.476 -0.327 13.030 1.00 94.38 93 TRP A C 1
ATOM 753 O O . TRP A 1 93 ? -7.201 -0.925 14.100 1.00 94.38 93 TRP A O 1
#

Secondary structure (DSSP, 8-state):
-------SSHHHHHHHTTTT------------PPPHHHHHHSSS-HHHHHHHHHHHHHH-HHHHHHHHHHHHS--SS--S-S-B-SSTT--B-

Foldseek 3Di:
DDDDDPPPPVVVVVVVVVVPPDPPDDDDPDDDDDDQVCLCPDPQNDDVSVVVLVVVCVVPVQVSQLVCCVVPDDDPDRDDGSWDPPDPPPIDD

InterPro domains:
  IPR032387 Acetyl-coenzyme A synthetase, N-terminal domain [PF16177] (50-93)

Sequence (93 aa):
MLRFPEYRQASQERKETRLSKIESVLHETRQFAPPAALEQAATISGMPAYRALAAEAENDYEGFWARLAREGLAWHKPFTTVLDESNPPFYKW

Organism: NCBI:txid488447

pLDDT: mean 83.56, std 19.27, range [35.69, 97.75]